Protein AF-A0A0L0UIW0-F1 (afdb_monomer_lite)

pLDDT: mean 83.19, std 12.01, range [43.53, 95.56]

Foldseek 3Di:
DDDVLVVPDPVCNVVDPDDDQDPPFLQRVLQVLCVVVVHDNLCSLVSLVLLLCLCVVCVVVLQVVQVHNVSSVLVNVLSDDPDSPDRHHPSNHDPVPSCPVSSCVSVVHD

Radius of gyration: 15.19 Å; chains: 1; bounding box: 39×38×32 Å

Organism: NCBI:txid1165861

Structure (mmCIF, N/CA/C/O backbone):
data_AF-A0A0L0UIW0-F1
#
_entry.id   AF-A0A0L0UIW0-F1
#
loop_
_atom_site.group_PDB
_atom_site.id
_atom_site.type_symbol
_atom_site.label_atom_id
_atom_site.label_alt_id
_atom_site.label_comp_id
_atom_site.label_asym_id
_atom_site.label_entity_id
_atom_site.label_seq_id
_atom_site.pdbx_PDB_ins_code
_atom_site.Cartn_x
_atom_site.Cartn_y
_atom_site.Cartn_z
_atom_site.occupancy
_atom_site.B_iso_or_equiv
_atom_site.auth_seq_id
_atom_site.auth_comp_id
_atom_site.auth_asym_id
_atom_site.auth_atom_id
_atom_site.pdbx_PDB_model_num
ATOM 1 N N . GLN A 1 1 ? 24.623 0.109 -13.270 1.00 43.53 1 GLN A N 1
ATOM 2 C CA . GLN A 1 1 ? 23.570 -0.646 -12.554 1.00 43.53 1 GLN A CA 1
ATOM 3 C C . GLN A 1 1 ? 24.043 -0.833 -11.120 1.00 43.53 1 GLN A C 1
ATOM 5 O O . GLN A 1 1 ? 25.160 -1.297 -10.935 1.00 43.53 1 GLN A O 1
ATOM 10 N N . GLY A 1 2 ? 23.284 -0.340 -10.137 1.00 51.16 2 GLY A N 1
ATOM 11 C CA . GLY A 1 2 ? 23.698 -0.283 -8.729 1.00 51.16 2 GLY A CA 1
ATOM 12 C C . GLY A 1 2 ? 23.745 -1.651 -8.035 1.00 51.16 2 GLY A C 1
ATOM 13 O O . GLY A 1 2 ? 23.082 -2.596 -8.452 1.00 51.16 2 GLY A O 1
ATOM 14 N N . CYS A 1 3 ? 24.531 -1.721 -6.959 1.00 61.81 3 CYS A N 1
ATOM 15 C CA . CYS A 1 3 ? 24.988 -2.890 -6.188 1.00 61.81 3 CYS A CA 1
ATOM 16 C C . CYS A 1 3 ? 23.892 -3.731 -5.470 1.00 61.81 3 CYS A C 1
ATOM 18 O O . CYS A 1 3 ? 24.189 -4.462 -4.529 1.00 61.81 3 CYS A O 1
ATOM 20 N N . TYR A 1 4 ? 22.618 -3.660 -5.869 1.00 66.69 4 TYR A N 1
ATOM 21 C CA . TYR A 1 4 ? 21.549 -4.435 -5.216 1.00 66.69 4 TYR A CA 1
ATOM 22 C C . TYR A 1 4 ? 21.423 -5.861 -5.746 1.00 66.69 4 TYR A C 1
ATOM 24 O O . TYR A 1 4 ? 21.073 -6.763 -4.991 1.00 66.69 4 TYR A O 1
ATOM 32 N N . SER A 1 5 ? 21.777 -6.108 -7.011 1.00 65.75 5 SER A N 1
ATOM 33 C CA . SER A 1 5 ? 21.752 -7.464 -7.577 1.00 65.75 5 SER A CA 1
ATOM 34 C C . SER A 1 5 ? 22.671 -8.435 -6.830 1.00 65.75 5 SER A C 1
ATOM 36 O O . SER A 1 5 ? 22.371 -9.623 -6.734 1.00 65.75 5 SER A O 1
ATOM 38 N N . LEU A 1 6 ? 23.759 -7.922 -6.247 1.00 77.62 6 LEU A N 1
ATOM 39 C CA . LEU A 1 6 ? 24.693 -8.697 -5.432 1.00 77.62 6 LEU A CA 1
ATOM 40 C C . LEU A 1 6 ? 24.146 -9.013 -4.032 1.00 77.62 6 LEU A C 1
ATOM 42 O O . LEU A 1 6 ? 24.534 -10.030 -3.464 1.00 77.62 6 LEU A O 1
ATOM 46 N N . GLN A 1 7 ? 23.226 -8.196 -3.508 1.00 83.62 7 GLN A N 1
ATOM 47 C CA . GLN A 1 7 ? 22.566 -8.414 -2.212 1.00 83.62 7 GLN A CA 1
ATOM 48 C C . GLN A 1 7 ? 21.421 -9.429 -2.297 1.00 83.62 7 GLN A C 1
ATOM 50 O O . GLN A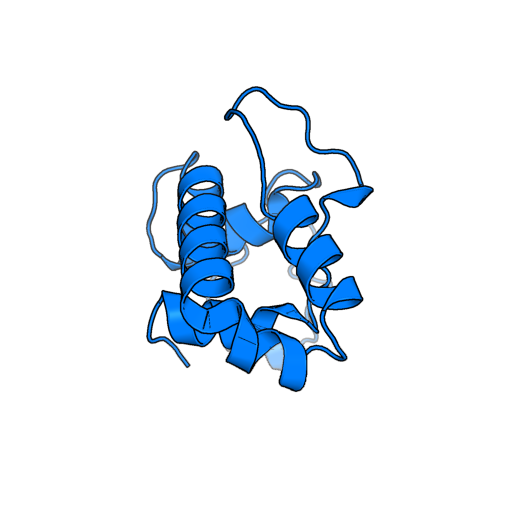 1 7 ? 21.032 -10.014 -1.290 1.00 83.62 7 GLN A O 1
ATOM 55 N N . ILE A 1 8 ? 20.882 -9.655 -3.497 1.00 85.38 8 ILE A N 1
ATOM 56 C CA . ILE A 1 8 ? 19.872 -10.683 -3.731 1.00 85.38 8 ILE A CA 1
ATOM 57 C C . ILE A 1 8 ? 20.546 -12.061 -3.608 1.00 85.38 8 ILE A C 1
ATOM 59 O O . ILE A 1 8 ? 21.535 -12.305 -4.320 1.00 85.38 8 ILE A O 1
ATOM 63 N N . PRO A 1 9 ? 20.013 -12.974 -2.769 1.00 89.62 9 PRO A N 1
ATOM 64 C CA . PRO A 1 9 ? 20.477 -14.355 -2.692 1.00 89.62 9 PRO A CA 1
ATOM 65 C C . PRO A 1 9 ? 20.556 -14.989 -4.088 1.00 89.62 9 PRO A C 1
ATOM 67 O O . PRO A 1 9 ? 19.598 -14.840 -4.850 1.00 89.62 9 PRO A O 1
ATOM 70 N N . PRO A 1 10 ? 21.658 -15.675 -4.453 1.00 90.12 10 PRO A N 1
ATOM 71 C CA . PRO A 1 10 ? 21.841 -16.234 -5.794 1.00 90.12 10 PRO A CA 1
ATOM 72 C C . PRO A 1 10 ? 20.640 -17.039 -6.294 1.00 90.12 10 PRO A C 1
ATOM 74 O O . PRO A 1 10 ? 20.234 -16.861 -7.438 1.00 90.12 10 PRO A O 1
ATOM 77 N N . ASP A 1 11 ? 20.016 -17.811 -5.407 1.00 92.62 11 ASP A N 1
ATOM 78 C CA . ASP A 1 11 ? 18.864 -18.663 -5.713 1.00 92.62 11 ASP A CA 1
ATOM 79 C C . ASP A 1 11 ? 17.598 -17.872 -6.078 1.00 92.62 11 ASP A C 1
ATOM 81 O O . ASP A 1 11 ? 16.732 -18.379 -6.784 1.00 92.62 11 ASP A O 1
ATOM 85 N N . LEU A 1 12 ? 17.484 -16.614 -5.634 1.00 90.81 12 LEU A N 1
ATOM 86 C CA . LEU A 1 12 ? 16.345 -15.738 -5.929 1.00 90.81 12 LEU A CA 1
ATOM 87 C C . LEU A 1 12 ? 16.546 -14.900 -7.197 1.00 90.81 12 LEU A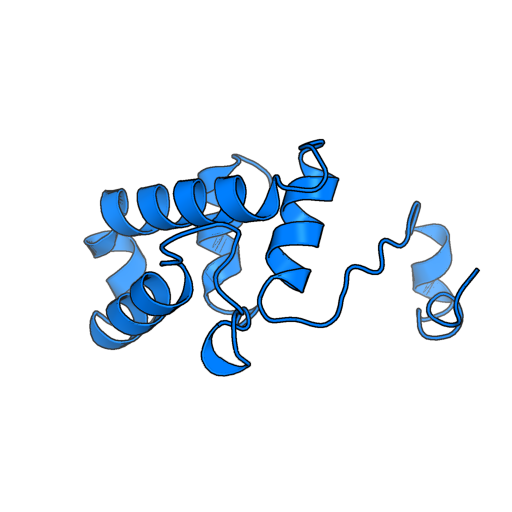 C 1
ATOM 89 O O . LEU A 1 12 ? 15.569 -14.432 -7.781 1.00 90.81 12 LEU A O 1
ATOM 93 N N . ARG A 1 13 ? 17.794 -14.715 -7.648 1.00 89.25 13 ARG A N 1
ATOM 94 C CA . ARG A 1 13 ? 18.119 -13.877 -8.817 1.00 89.25 13 ARG A CA 1
ATOM 95 C C . ARG A 1 13 ? 17.389 -14.301 -10.098 1.00 89.25 13 ARG A C 1
ATOM 97 O O . ARG A 1 13 ? 16.925 -13.396 -10.788 1.00 89.25 13 ARG A O 1
ATOM 104 N N . PRO A 1 14 ? 17.224 -15.603 -10.418 1.00 91.12 14 PRO A N 1
ATOM 105 C CA . PRO A 1 14 ? 16.499 -16.018 -11.621 1.00 91.12 14 PRO A CA 1
ATOM 106 C C . PRO A 1 14 ? 15.025 -15.592 -11.641 1.00 91.12 14 PRO A C 1
ATOM 108 O O . PRO A 1 14 ? 14.448 -15.457 -12.714 1.00 91.12 14 PRO A O 1
ATOM 111 N N . TYR A 1 15 ? 14.417 -15.365 -10.472 1.00 91.38 15 TYR A N 1
ATOM 112 C CA . TYR A 1 15 ? 13.002 -15.002 -10.343 1.00 91.38 15 TYR A CA 1
ATOM 113 C C . TYR A 1 15 ? 12.759 -13.487 -10.348 1.00 91.38 15 TYR A C 1
ATOM 115 O O . TYR A 1 15 ? 11.612 -13.044 -10.364 1.00 91.38 15 TYR A O 1
ATOM 123 N N . ILE A 1 16 ? 13.818 -12.673 -10.325 1.00 88.44 16 ILE A N 1
ATOM 124 C CA . ILE A 1 16 ? 13.714 -11.215 -10.251 1.00 88.44 16 ILE A CA 1
ATOM 125 C C . ILE A 1 16 ? 13.923 -10.630 -11.641 1.00 88.44 16 ILE A C 1
ATOM 127 O O . ILE A 1 16 ? 15.029 -10.593 -12.172 1.00 88.44 16 ILE A O 1
ATOM 131 N N . THR A 1 17 ? 12.836 -10.136 -12.223 1.00 88.00 17 THR A N 1
ATOM 132 C CA . THR A 1 17 ? 12.827 -9.570 -13.578 1.00 88.00 17 THR A CA 1
ATOM 133 C C . THR A 1 17 ? 13.292 -8.116 -13.616 1.00 88.00 17 THR A C 1
ATOM 135 O O . THR A 1 17 ? 13.802 -7.652 -14.635 1.00 88.00 17 THR A O 1
ATOM 138 N N . GLN A 1 18 ? 13.131 -7.379 -12.513 1.00 88.12 18 GLN A N 1
ATOM 139 C CA . GLN A 1 18 ? 13.492 -5.969 -12.421 1.00 88.12 18 GLN A CA 1
ATOM 140 C C . GLN A 1 18 ? 13.809 -5.565 -10.979 1.00 88.12 18 GLN A C 1
ATOM 142 O O . GLN A 1 18 ? 13.175 -6.027 -10.034 1.00 88.12 18 GLN A O 1
ATOM 147 N N . VAL A 1 19 ? 14.761 -4.641 -10.828 1.00 86.69 19 VAL A N 1
ATOM 148 C CA . VAL A 1 19 ? 15.030 -3.927 -9.575 1.00 86.69 19 VAL A CA 1
ATOM 149 C C . VAL A 1 19 ? 14.696 -2.456 -9.785 1.00 86.69 19 VAL A C 1
ATOM 151 O O . VAL A 1 19 ? 15.160 -1.839 -10.744 1.00 86.69 19 VAL A O 1
ATOM 154 N N . PHE A 1 20 ? 13.882 -1.908 -8.889 1.00 87.56 20 PHE A N 1
ATOM 155 C CA . PHE A 1 20 ? 13.557 -0.490 -8.834 1.00 87.56 20 PHE A CA 1
ATOM 156 C C . PHE A 1 20 ? 14.045 0.071 -7.498 1.00 87.56 20 PHE A C 1
ATOM 158 O O . PHE A 1 20 ? 13.667 -0.437 -6.446 1.00 87.56 20 PHE A O 1
ATOM 165 N N . ASP A 1 21 ? 14.905 1.084 -7.565 1.00 86.56 21 ASP A N 1
ATOM 166 C CA . ASP A 1 21 ? 15.574 1.702 -6.417 1.00 86.56 21 ASP A CA 1
ATOM 167 C C . ASP A 1 21 ? 15.124 3.170 -6.308 1.00 86.56 21 ASP A C 1
ATOM 169 O O . ASP A 1 21 ? 15.753 4.056 -6.896 1.00 86.56 21 ASP A O 1
ATOM 173 N N . PRO A 1 22 ? 13.963 3.440 -5.681 1.00 85.12 22 PRO A N 1
ATOM 174 C CA . PRO A 1 22 ? 13.486 4.802 -5.489 1.00 85.12 22 PRO A CA 1
ATOM 175 C C . PRO A 1 22 ? 14.337 5.534 -4.447 1.00 85.12 22 PRO A C 1
ATOM 177 O O . PRO A 1 22 ? 15.030 4.927 -3.634 1.00 85.12 22 PRO A O 1
ATOM 180 N N . THR A 1 23 ? 14.229 6.862 -4.417 1.00 85.12 23 THR A N 1
ATOM 181 C CA . THR A 1 23 ? 14.845 7.676 -3.364 1.00 85.12 23 THR A CA 1
ATOM 182 C C . THR A 1 23 ? 14.468 7.145 -1.978 1.00 85.12 23 THR A C 1
ATOM 184 O O . THR A 1 23 ? 13.296 6.896 -1.700 1.00 85.12 23 THR A O 1
ATOM 187 N N . ALA A 1 24 ? 15.469 6.975 -1.110 1.00 81.25 24 ALA A N 1
ATOM 188 C CA . ALA A 1 24 ? 15.317 6.427 0.237 1.00 81.25 24 ALA A CA 1
ATOM 189 C C . ALA A 1 24 ? 14.691 7.443 1.214 1.00 81.25 24 ALA A C 1
ATOM 191 O O . ALA A 1 24 ? 15.319 7.886 2.176 1.00 81.25 24 ALA A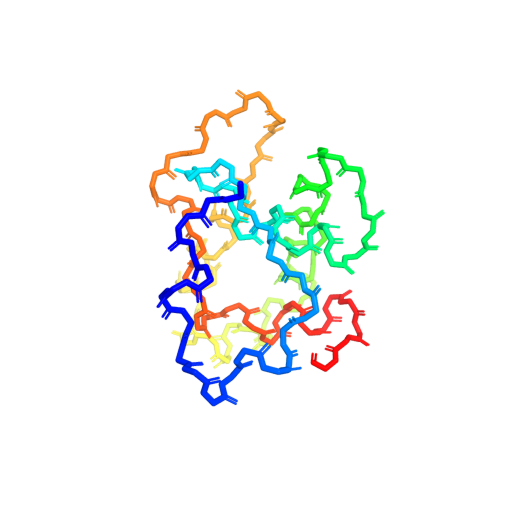 O 1
ATOM 192 N N . ASP A 1 25 ? 13.447 7.835 0.951 1.00 82.50 25 ASP A N 1
ATOM 193 C CA . ASP A 1 25 ? 12.631 8.688 1.810 1.00 82.50 25 ASP A CA 1
ATOM 194 C C . ASP A 1 25 ? 11.391 7.938 2.334 1.00 82.50 25 ASP A C 1
ATOM 196 O O . ASP A 1 25 ? 11.199 6.747 2.083 1.00 82.50 25 ASP A O 1
ATOM 200 N N . GLY A 1 26 ? 10.516 8.635 3.067 1.00 79.88 26 GLY A N 1
ATOM 201 C CA . GLY A 1 26 ? 9.259 8.056 3.557 1.00 79.88 26 GLY A CA 1
ATOM 202 C C . GLY A 1 26 ? 8.261 7.625 2.472 1.00 79.88 26 GLY A C 1
ATOM 203 O O . GLY A 1 26 ? 7.201 7.103 2.813 1.00 79.88 26 GLY A O 1
ATOM 204 N N . ASN A 1 27 ? 8.557 7.822 1.185 1.00 86.19 27 ASN A N 1
ATOM 205 C CA . ASN A 1 27 ? 7.710 7.413 0.069 1.00 86.19 27 ASN A CA 1
ATOM 206 C C . ASN A 1 27 ? 8.233 6.190 -0.683 1.00 86.19 27 ASN A C 1
ATOM 208 O O . ASN A 1 27 ? 7.473 5.637 -1.473 1.00 86.19 27 ASN A O 1
ATOM 212 N N . CYS A 1 28 ? 9.456 5.718 -0.423 1.00 85.81 28 CYS A N 1
ATOM 213 C CA . CYS A 1 28 ? 10.099 4.644 -1.188 1.00 85.81 28 CYS A CA 1
ATOM 214 C C . CYS A 1 28 ? 9.193 3.413 -1.407 1.00 85.81 28 CYS A C 1
ATOM 216 O O . CYS A 1 28 ? 9.023 2.959 -2.537 1.00 85.81 28 CYS A O 1
ATOM 218 N N . GLY A 1 29 ? 8.510 2.935 -0.360 1.00 86.38 29 GLY A N 1
ATOM 219 C CA . GLY A 1 29 ? 7.563 1.819 -0.464 1.00 86.38 29 GLY A CA 1
ATOM 220 C C . GLY A 1 29 ? 6.334 2.129 -1.330 1.00 86.38 29 GLY A C 1
ATOM 221 O O . GLY A 1 29 ? 5.902 1.281 -2.104 1.00 86.38 29 GLY A O 1
ATOM 222 N N . PHE A 1 30 ? 5.805 3.356 -1.265 1.00 88.50 30 PHE A N 1
ATOM 223 C CA . PHE A 1 30 ? 4.695 3.799 -2.119 1.00 88.50 30 PHE A CA 1
ATOM 224 C C . PHE A 1 30 ? 5.145 3.968 -3.574 1.00 88.50 30 PHE A C 1
ATOM 226 O O . PHE A 1 30 ? 4.387 3.647 -4.485 1.00 88.50 30 PHE A O 1
ATOM 233 N N . CYS A 1 31 ? 6.383 4.417 -3.805 1.00 89.12 31 CYS A N 1
ATOM 234 C CA . CYS A 1 31 ? 6.987 4.477 -5.134 1.00 89.12 31 CYS A CA 1
ATOM 235 C C . CYS A 1 31 ? 7.105 3.077 -5.748 1.00 89.12 31 CYS A C 1
ATOM 237 O O . CYS A 1 31 ? 6.798 2.905 -6.926 1.00 89.12 31 CYS A O 1
ATOM 239 N N . CYS A 1 32 ? 7.492 2.065 -4.962 1.00 89.50 32 CYS A N 1
ATOM 240 C CA . CYS A 1 32 ? 7.529 0.676 -5.426 1.00 89.50 32 CYS A CA 1
ATOM 241 C C . CYS A 1 32 ? 6.141 0.168 -5.838 1.00 89.50 32 CYS A C 1
ATOM 243 O O . CYS A 1 32 ? 6.008 -0.424 -6.908 1.00 89.50 32 CYS A O 1
ATOM 245 N N . ILE A 1 33 ? 5.105 0.437 -5.034 1.00 90.75 33 ILE A N 1
ATOM 246 C CA . ILE A 1 33 ? 3.722 0.057 -5.367 1.00 90.75 33 ILE A CA 1
ATOM 247 C C . ILE A 1 33 ? 3.261 0.788 -6.635 1.00 90.75 33 ILE A C 1
ATOM 249 O O . ILE A 1 33 ? 2.801 0.149 -7.576 1.00 90.75 33 ILE A O 1
ATOM 253 N N . ALA A 1 34 ? 3.466 2.105 -6.716 1.00 92.50 34 ALA A N 1
ATOM 254 C CA . ALA A 1 34 ? 3.110 2.908 -7.886 1.00 92.50 34 ALA A CA 1
ATOM 255 C C . ALA A 1 34 ? 3.781 2.382 -9.166 1.00 92.50 34 ALA A C 1
ATOM 257 O O . ALA A 1 34 ? 3.129 2.231 -10.200 1.00 92.50 34 ALA A O 1
ATOM 258 N N . ARG A 1 35 ? 5.070 2.025 -9.087 1.00 91.69 35 ARG A N 1
ATOM 259 C CA . ARG A 1 35 ? 5.817 1.426 -10.198 1.00 91.69 35 ARG A CA 1
ATOM 260 C C . ARG A 1 35 ? 5.228 0.082 -10.630 1.00 91.69 35 ARG A C 1
ATOM 262 O O . ARG A 1 35 ? 5.126 -0.152 -11.834 1.00 91.69 35 ARG A O 1
ATOM 269 N N . ALA A 1 36 ? 4.839 -0.771 -9.680 1.00 90.62 36 ALA A N 1
ATOM 270 C CA . ALA A 1 36 ? 4.223 -2.077 -9.939 1.00 90.62 36 ALA A CA 1
ATOM 271 C C . ALA A 1 36 ? 2.797 -1.973 -10.517 1.00 90.62 36 ALA A C 1
ATOM 273 O O . ALA A 1 36 ? 2.355 -2.854 -11.258 1.00 90.62 36 ALA A O 1
ATOM 274 N N . LEU A 1 37 ? 2.087 -0.885 -10.211 1.00 92.38 37 LEU A N 1
ATOM 275 C CA . LEU A 1 37 ? 0.777 -0.558 -10.782 1.00 92.38 37 LEU A CA 1
ATOM 276 C C . LEU A 1 37 ? 0.871 0.121 -12.158 1.00 92.38 37 LEU A C 1
ATOM 278 O O . LEU A 1 37 ? -0.138 0.241 -12.846 1.00 92.38 37 LEU A O 1
ATOM 282 N N . GLY A 1 38 ? 2.066 0.542 -12.583 1.00 92.50 38 GLY A N 1
ATOM 283 C CA . GLY A 1 38 ? 2.262 1.267 -13.841 1.00 92.50 38 GLY A CA 1
ATOM 284 C C . GLY A 1 38 ? 1.877 2.748 -13.767 1.00 92.50 38 GLY A C 1
ATOM 285 O O . GLY A 1 38 ? 1.656 3.377 -14.801 1.00 92.50 38 GLY A O 1
ATOM 286 N N . TYR A 1 39 ? 1.795 3.318 -12.563 1.00 93.62 39 TYR A N 1
ATOM 287 C CA . TYR A 1 39 ? 1.568 4.748 -12.380 1.00 93.62 39 TYR A CA 1
ATOM 288 C C . TYR A 1 39 ? 2.797 5.570 -12.800 1.00 93.62 39 TYR A C 1
ATOM 290 O O . TYR A 1 39 ? 3.917 5.064 -12.907 1.00 93.62 39 TYR A O 1
ATOM 298 N N . LYS A 1 40 ? 2.573 6.868 -13.033 1.00 85.69 40 LYS A N 1
ATOM 299 C CA . LYS A 1 40 ? 3.637 7.844 -13.320 1.00 85.69 40 LYS A CA 1
ATOM 300 C C . LYS A 1 40 ? 4.536 8.052 -12.093 1.00 85.69 40 LYS A C 1
ATOM 302 O O . LYS A 1 40 ? 4.217 7.600 -10.996 1.00 85.69 40 LYS A O 1
ATOM 307 N N . GLU A 1 41 ? 5.658 8.750 -12.270 1.00 69.12 41 GLU A N 1
ATOM 308 C CA . GLU A 1 41 ? 6.690 8.944 -11.231 1.00 69.12 41 GLU A CA 1
ATOM 309 C C . GLU A 1 41 ? 6.163 9.570 -9.923 1.00 69.12 41 GLU A C 1
ATOM 311 O O . GLU A 1 41 ? 6.703 9.331 -8.846 1.00 69.12 41 GLU A O 1
ATOM 316 N N . ASP A 1 42 ? 5.061 10.317 -9.982 1.00 76.50 42 ASP A N 1
ATOM 317 C CA . ASP A 1 42 ? 4.376 10.926 -8.839 1.00 76.50 42 ASP A CA 1
ATOM 318 C C . ASP A 1 42 ? 3.192 10.097 -8.297 1.00 76.50 42 ASP A C 1
ATOM 320 O O . ASP A 1 42 ? 2.435 10.563 -7.436 1.00 76.50 42 ASP A O 1
ATOM 324 N N . GLY A 1 43 ? 3.043 8.859 -8.774 1.00 89.69 43 GLY A N 1
ATOM 325 C CA . GLY A 1 43 ? 1.973 7.927 -8.420 1.00 89.69 43 GLY A CA 1
ATOM 326 C C . GLY A 1 43 ? 2.000 7.460 -6.966 1.00 89.69 43 GLY A C 1
ATOM 327 O O . GLY A 1 43 ? 0.983 7.003 -6.457 1.00 89.69 43 GLY A O 1
ATOM 328 N N . TRP A 1 44 ? 3.115 7.636 -6.251 1.00 90.44 44 TRP A N 1
ATOM 329 C CA . TRP A 1 44 ? 3.204 7.334 -4.817 1.00 90.44 44 TRP A CA 1
ATOM 330 C C . TRP A 1 44 ? 2.134 8.074 -4.000 1.00 90.44 44 TRP A C 1
ATOM 332 O O . TRP A 1 44 ? 1.624 7.548 -3.011 1.00 90.44 44 TRP A O 1
ATOM 342 N N . PHE A 1 45 ? 1.776 9.295 -4.417 1.00 90.44 45 PHE A N 1
ATOM 343 C CA . PHE A 1 45 ? 0.769 10.097 -3.730 1.00 90.44 45 PHE A CA 1
ATOM 344 C C . PHE A 1 45 ? -0.622 9.510 -3.941 1.00 90.44 45 PHE A C 1
ATOM 346 O O . PHE A 1 45 ? -1.393 9.418 -2.994 1.00 90.44 45 PHE A O 1
ATOM 353 N N . GLN A 1 46 ? -0.912 9.066 -5.165 1.00 92.56 46 GLN A N 1
ATOM 354 C CA . GLN A 1 46 ? -2.152 8.370 -5.485 1.00 92.56 46 GLN A CA 1
ATOM 355 C C . GLN A 1 46 ? -2.282 7.088 -4.655 1.00 92.56 46 GLN A C 1
ATOM 357 O O . GLN A 1 46 ? -3.292 6.919 -3.981 1.00 92.56 46 GLN A O 1
ATOM 362 N N . VAL A 1 47 ? -1.216 6.283 -4.572 1.00 92.44 47 VAL A N 1
ATOM 363 C CA . VAL A 1 47 ? -1.200 5.062 -3.751 1.00 92.44 47 VAL A CA 1
ATOM 364 C C . VAL A 1 47 ? -1.519 5.360 -2.282 1.00 92.44 47 VAL A C 1
ATOM 366 O O . VAL A 1 47 ? -2.290 4.636 -1.655 1.00 92.44 47 VAL A O 1
ATOM 369 N N . ARG A 1 48 ? -0.958 6.438 -1.714 1.00 91.19 48 ARG A N 1
ATOM 370 C CA . ARG A 1 48 ? -1.276 6.873 -0.341 1.00 91.19 48 ARG A CA 1
ATOM 371 C C . ARG A 1 48 ? -2.756 7.213 -0.169 1.00 91.19 48 ARG A C 1
ATOM 373 O O . ARG A 1 48 ? -3.335 6.827 0.840 1.00 91.19 48 ARG A O 1
ATOM 380 N N . GLN A 1 49 ? -3.352 7.932 -1.121 1.00 92.06 49 GLN A N 1
ATOM 381 C CA . GLN A 1 49 ? -4.768 8.315 -1.060 1.00 92.06 49 GLN A CA 1
ATOM 382 C C . GLN A 1 49 ? -5.694 7.102 -1.201 1.00 92.06 49 GLN A C 1
ATOM 384 O O . GLN A 1 49 ? -6.671 6.995 -0.465 1.00 92.06 49 GLN A O 1
ATOM 389 N N . GLU A 1 50 ? -5.367 6.174 -2.099 1.00 93.88 50 GLU A N 1
ATOM 390 C CA . GLU A 1 50 ? -6.123 4.935 -2.313 1.00 93.88 50 GLU A CA 1
ATOM 391 C C . GLU A 1 50 ? -6.087 4.049 -1.058 1.00 93.88 50 GLU A C 1
ATOM 393 O O . GLU A 1 50 ? -7.138 3.646 -0.563 1.00 93.88 50 GLU A O 1
ATOM 398 N N . LEU A 1 51 ? -4.905 3.860 -0.458 1.00 93.00 51 LEU A N 1
ATOM 399 C CA . LEU A 1 51 ? -4.760 3.127 0.807 1.00 93.00 51 LEU A CA 1
ATOM 400 C C . LEU A 1 51 ? -5.456 3.825 1.981 1.00 93.00 51 LEU A C 1
ATOM 402 O O . LEU A 1 51 ? -6.017 3.160 2.848 1.00 93.00 51 LEU A O 1
ATOM 406 N N . LEU A 1 52 ? -5.410 5.159 2.039 1.00 92.69 52 LEU A N 1
ATOM 407 C CA . LEU A 1 52 ? -6.090 5.927 3.083 1.00 92.69 52 LEU A CA 1
ATOM 408 C C . LEU A 1 52 ? -7.609 5.755 2.992 1.00 92.69 52 LEU A C 1
ATOM 410 O O . LEU A 1 52 ? -8.269 5.600 4.021 1.00 92.69 52 LEU A O 1
ATOM 414 N N . LYS A 1 53 ? -8.149 5.766 1.770 1.00 94.38 53 LYS A N 1
ATOM 415 C CA . LYS A 1 53 ? -9.564 5.519 1.506 1.00 94.38 53 LYS A CA 1
ATOM 416 C C . LYS A 1 53 ? -9.958 4.105 1.934 1.00 94.38 53 LYS A C 1
ATOM 418 O O . LYS A 1 53 ? -10.855 3.974 2.755 1.00 94.38 53 LYS A O 1
ATOM 423 N N . GLU A 1 54 ? -9.239 3.083 1.473 1.00 94.75 54 GLU A N 1
ATOM 424 C CA . GLU A 1 54 ? -9.458 1.680 1.865 1.00 94.75 54 GLU A CA 1
ATOM 425 C C . GLU A 1 54 ? -9.454 1.504 3.393 1.00 94.75 54 GLU A C 1
ATOM 427 O O . GLU A 1 54 ? -10.373 0.932 3.983 1.00 94.75 54 GLU A O 1
ATOM 432 N N . ALA A 1 55 ? -8.432 2.046 4.062 1.00 92.44 55 ALA A N 1
ATOM 433 C CA . ALA A 1 55 ? -8.287 1.941 5.510 1.00 92.44 55 ALA A CA 1
ATOM 434 C C . ALA A 1 55 ? -9.427 2.637 6.273 1.00 92.44 55 ALA A C 1
ATOM 436 O O . ALA A 1 55 ? -9.803 2.189 7.357 1.00 92.44 55 ALA A O 1
ATOM 437 N N . THR A 1 56 ? -9.960 3.728 5.721 1.00 93.56 56 THR A N 1
ATOM 438 C CA . THR A 1 56 ? -11.056 4.504 6.316 1.00 93.56 56 THR A CA 1
ATOM 439 C C . THR A 1 56 ? -12.404 3.820 6.091 1.00 93.56 56 THR A C 1
ATOM 441 O O . THR A 1 56 ? -13.172 3.669 7.042 1.00 93.56 56 THR A O 1
ATO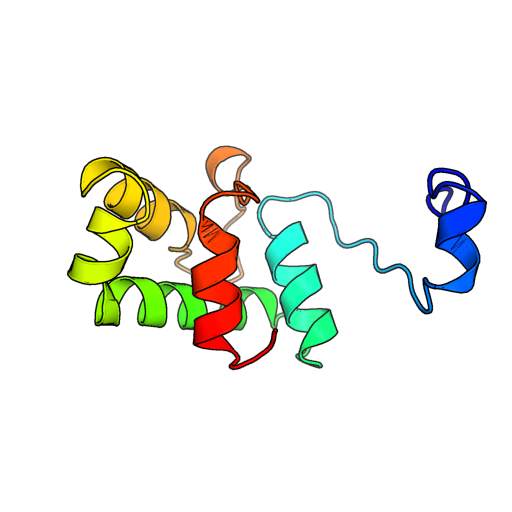M 444 N N . ASP A 1 57 ? -12.666 3.340 4.874 1.00 95.56 57 ASP A N 1
ATOM 445 C CA . ASP A 1 57 ? -13.914 2.664 4.491 1.00 95.56 57 ASP A CA 1
ATOM 446 C C . ASP A 1 57 ? -14.107 1.344 5.260 1.00 95.56 57 ASP A C 1
ATOM 448 O O . ASP A 1 57 ? -15.230 0.960 5.593 1.00 95.56 57 ASP A O 1
ATOM 452 N N . HIS A 1 58 ? -13.005 0.681 5.621 1.00 93.81 58 HIS A N 1
ATOM 453 C CA . HIS A 1 58 ? -13.003 -0.598 6.335 1.00 93.81 58 HIS A CA 1
ATOM 454 C C . HIS A 1 58 ? -12.384 -0.514 7.740 1.00 93.81 58 HIS A C 1
ATOM 456 O O . HIS A 1 58 ? -11.924 -1.523 8.288 1.00 93.81 58 HIS A O 1
ATOM 462 N N . LEU A 1 59 ? -12.412 0.669 8.365 1.00 92.12 59 LEU A N 1
ATOM 463 C CA . LEU A 1 59 ? -11.755 0.944 9.649 1.00 92.12 59 LEU A CA 1
ATOM 464 C C . LEU A 1 59 ? -12.104 -0.076 10.741 1.00 92.12 59 LEU A C 1
ATOM 466 O O . LEU A 1 59 ? -11.221 -0.563 11.438 1.00 92.12 59 LEU A O 1
ATOM 470 N N . ALA A 1 60 ? -13.379 -0.445 10.881 1.00 93.00 60 ALA A N 1
ATOM 471 C CA . ALA A 1 60 ? -13.811 -1.398 11.906 1.00 93.00 60 ALA A CA 1
ATOM 472 C C . ALA A 1 60 ? -13.229 -2.809 11.701 1.00 93.00 60 ALA A C 1
ATOM 474 O O . ALA A 1 60 ? -12.919 -3.499 12.676 1.00 93.00 60 ALA A O 1
ATOM 475 N N . ALA A 1 61 ? -13.076 -3.246 10.448 1.00 92.25 61 ALA A N 1
ATOM 476 C CA . ALA A 1 61 ? -12.484 -4.539 10.123 1.00 92.25 61 ALA A CA 1
ATOM 477 C C . ALA A 1 61 ? -10.971 -4.507 10.363 1.00 92.25 61 ALA A C 1
ATOM 479 O O . ALA A 1 61 ? -10.437 -5.364 11.071 1.00 92.25 61 ALA A O 1
ATOM 480 N N . TYR A 1 62 ? -10.288 -3.477 9.859 1.00 92.12 62 TYR A N 1
ATOM 481 C CA . TYR A 1 62 ? -8.845 -3.351 10.027 1.00 92.12 62 TYR A CA 1
ATOM 482 C C . TYR A 1 62 ? -8.428 -3.082 11.472 1.00 92.12 62 TYR A C 1
ATOM 484 O O . TYR A 1 62 ? -7.430 -3.647 11.902 1.00 92.12 62 TYR A O 1
ATOM 492 N N . SER A 1 63 ? -9.212 -2.356 12.274 1.00 91.44 63 SER A N 1
ATOM 493 C CA . SER A 1 63 ? -8.954 -2.208 13.715 1.00 91.44 63 SER A CA 1
ATOM 494 C C . SER A 1 63 ? -8.883 -3.556 14.425 1.00 91.44 63 SER A C 1
ATOM 496 O O . SER A 1 63 ? -8.015 -3.758 15.268 1.00 91.44 63 SER A O 1
ATOM 498 N N . LYS A 1 64 ? -9.738 -4.518 14.066 1.00 90.56 64 LYS A N 1
ATOM 499 C CA . LYS A 1 64 ? -9.690 -5.866 14.654 1.00 90.56 64 LYS A CA 1
ATOM 500 C C . LYS A 1 64 ? -8.460 -6.653 14.198 1.00 90.56 64 LYS A C 1
ATOM 502 O O . LYS A 1 64 ? -7.897 -7.399 14.990 1.00 90.56 64 LYS A O 1
ATOM 507 N N . LEU A 1 65 ? -8.045 -6.479 12.944 1.00 88.19 65 LEU A N 1
ATOM 508 C CA . LEU A 1 65 ? -6.933 -7.220 12.340 1.00 88.19 65 LEU A CA 1
ATOM 509 C C . LEU A 1 65 ? -5.551 -6.649 12.692 1.00 88.19 65 LEU A C 1
ATOM 511 O O . LEU A 1 65 ? -4.595 -7.405 12.810 1.00 88.19 65 LEU A O 1
ATOM 515 N N . GLN A 1 66 ? -5.444 -5.331 12.875 1.00 85.31 66 GLN A N 1
ATOM 516 C CA . GLN A 1 66 ? -4.179 -4.613 13.072 1.00 85.31 66 GLN A CA 1
ATOM 517 C C . GLN A 1 66 ? -3.863 -4.320 14.547 1.00 85.31 66 GLN A C 1
ATOM 519 O O . GLN A 1 66 ? -2.968 -3.538 14.853 1.00 85.31 66 GLN A O 1
ATOM 524 N N . GLY A 1 67 ? -4.579 -4.942 15.487 1.00 87.00 67 GLY A N 1
ATOM 525 C CA . GLY A 1 67 ? -4.282 -4.815 16.918 1.00 87.00 67 GLY A CA 1
ATOM 526 C C . GLY A 1 67 ? -4.923 -3.609 17.611 1.00 87.00 67 GLY A C 1
ATOM 527 O O . GLY A 1 67 ? -4.424 -3.165 18.640 1.00 87.00 67 GLY A O 1
ATOM 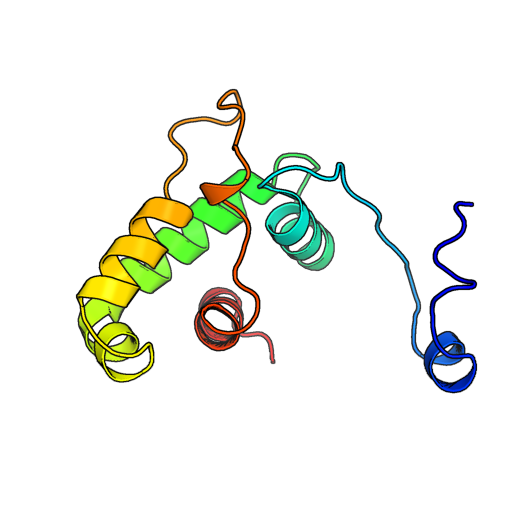528 N N . GLY A 1 68 ? -6.031 -3.094 17.078 1.00 90.31 68 GLY A N 1
ATOM 529 C CA . GLY A 1 68 ? -6.899 -2.120 17.739 1.00 90.31 68 GLY A CA 1
ATOM 530 C C . GLY A 1 68 ? -6.956 -0.746 17.072 1.00 90.31 68 GLY A C 1
ATOM 531 O O . GLY A 1 68 ? -6.245 -0.444 16.111 1.00 90.31 68 GLY A O 1
ATOM 532 N N . GLU A 1 69 ? -7.822 0.109 17.616 1.00 90.50 69 GLU A N 1
ATOM 533 C CA . GLU A 1 69 ? -8.068 1.459 17.095 1.00 90.50 69 GLU A CA 1
ATOM 534 C C . GLU A 1 69 ? -6.832 2.361 17.157 1.00 90.50 69 GLU A C 1
ATOM 536 O O . GLU A 1 69 ? -6.607 3.149 16.243 1.00 90.50 69 GLU A O 1
ATOM 541 N N . GLU A 1 70 ? -6.007 2.245 18.201 1.00 90.31 70 GLU A N 1
ATOM 542 C CA . GLU A 1 70 ? -4.798 3.066 18.343 1.00 90.31 70 GLU A CA 1
ATOM 543 C C . GLU A 1 70 ? -3.771 2.759 17.246 1.00 90.31 70 GLU A C 1
ATOM 545 O O . GLU A 1 70 ? -3.195 3.678 16.653 1.00 90.31 70 GLU A O 1
ATOM 550 N N . THR A 1 71 ? -3.606 1.481 16.888 1.00 88.81 71 THR A N 1
ATOM 551 C CA . THR A 1 71 ? -2.775 1.103 15.741 1.00 88.81 71 THR A CA 1
ATOM 552 C C . THR A 1 71 ? -3.352 1.677 14.451 1.00 88.81 71 THR A C 1
ATOM 554 O O . THR A 1 71 ? -2.611 2.265 13.663 1.00 88.81 71 THR A O 1
ATOM 557 N N . MET A 1 72 ? -4.672 1.602 14.251 1.00 89.75 72 MET A N 1
ATOM 558 C CA . MET A 1 72 ? -5.312 2.175 13.061 1.00 89.75 72 MET A CA 1
ATOM 559 C C . MET A 1 72 ? -5.180 3.695 12.973 1.00 89.75 72 MET A C 1
ATOM 561 O O . MET A 1 72 ? -4.905 4.214 11.892 1.00 89.75 72 MET A O 1
ATOM 565 N N . LYS A 1 73 ? -5.282 4.427 14.085 1.00 90.19 73 LYS A N 1
ATOM 566 C CA . LYS A 1 73 ? -5.027 5.878 14.107 1.00 90.19 73 LYS A CA 1
ATOM 567 C C . LYS A 1 73 ? -3.600 6.199 13.664 1.00 90.19 73 LYS A C 1
ATOM 569 O O . LYS A 1 73 ? -3.396 7.127 12.882 1.00 90.19 73 LYS A O 1
ATOM 574 N N . SER A 1 74 ? -2.620 5.417 14.119 1.00 87.56 74 SER A N 1
ATOM 575 C CA . SER A 1 74 ? -1.222 5.550 13.689 1.00 87.56 74 SER A CA 1
ATOM 576 C C . SER A 1 74 ? -1.058 5.271 12.190 1.00 87.56 74 SER A C 1
ATOM 578 O O . SER A 1 74 ? -0.427 6.048 11.475 1.00 87.56 74 SER A O 1
ATOM 580 N N . ILE A 1 75 ? -1.705 4.218 11.684 1.00 87.75 75 ILE A N 1
ATOM 581 C CA . ILE A 1 75 ? -1.721 3.855 10.260 1.00 87.75 75 ILE A CA 1
ATOM 582 C C . ILE A 1 75 ? -2.292 4.986 9.402 1.00 87.75 75 ILE A C 1
ATOM 584 O O . ILE 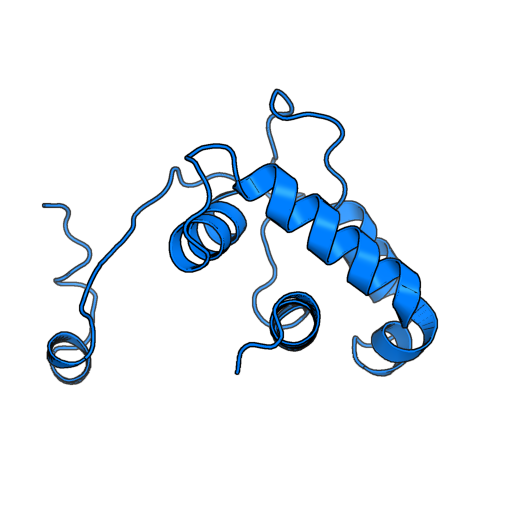A 1 75 ? -1.632 5.424 8.460 1.00 87.75 75 ILE A O 1
ATOM 588 N N . LEU A 1 76 ? -3.481 5.492 9.739 1.00 89.56 76 LEU A N 1
ATOM 589 C CA . LEU A 1 76 ? -4.133 6.577 9.001 1.00 89.56 76 LEU A CA 1
ATOM 590 C C . LEU A 1 76 ? -3.266 7.835 9.009 1.00 89.56 76 LEU A C 1
ATOM 592 O O . LEU A 1 76 ? -3.010 8.420 7.956 1.00 89.56 76 LEU A O 1
ATOM 596 N N . LYS A 1 77 ? -2.717 8.191 10.177 1.00 87.81 77 LYS A N 1
ATOM 597 C CA . LYS A 1 77 ? -1.771 9.300 10.305 1.00 87.81 77 LYS A CA 1
ATOM 598 C C . LYS A 1 77 ? -0.553 9.094 9.412 1.00 87.81 77 LYS A C 1
ATOM 600 O O . LYS A 1 77 ? -0.080 10.063 8.832 1.00 87.81 77 LYS A O 1
ATOM 605 N N . ASN A 1 78 ? -0.027 7.880 9.279 1.00 84.56 78 ASN A N 1
ATOM 606 C CA . ASN A 1 78 ? 1.151 7.605 8.452 1.00 84.56 78 ASN A CA 1
ATOM 607 C C . ASN A 1 78 ? 0.853 7.638 6.952 1.00 84.56 78 ASN A C 1
ATOM 609 O O . ASN A 1 78 ? 1.717 8.062 6.182 1.00 84.56 78 ASN A O 1
ATOM 613 N N . LEU A 1 79 ? -0.353 7.242 6.540 1.00 87.94 79 LEU A N 1
ATOM 614 C CA . LEU A 1 79 ? -0.825 7.332 5.156 1.00 87.94 79 LEU A CA 1
ATOM 615 C C . LEU A 1 79 ? -1.090 8.785 4.746 1.00 87.94 79 LEU A C 1
ATOM 617 O O . LEU A 1 79 ? -0.752 9.172 3.625 1.00 87.94 79 LEU A O 1
ATOM 621 N N . GLU A 1 80 ? -1.611 9.597 5.668 1.00 87.00 80 GLU A N 1
ATOM 622 C CA . GLU A 1 80 ? -1.964 10.989 5.419 1.00 87.00 80 GLU A CA 1
ATOM 623 C C . GLU A 1 80 ? -0.736 11.847 5.067 1.00 87.00 80 GLU A C 1
ATOM 625 O O . GLU A 1 80 ? 0.191 12.072 5.863 1.00 87.00 80 GLU A O 1
ATOM 630 N N . VAL A 1 81 ? -0.771 12.373 3.843 1.00 83.31 81 VAL A N 1
ATOM 631 C CA . VAL A 1 81 ? 0.160 13.369 3.316 1.00 83.31 81 VAL A CA 1
ATOM 632 C C . VAL A 1 81 ? -0.663 14.453 2.630 1.00 83.31 81 VAL A C 1
ATOM 634 O O . VAL A 1 81 ? -1.477 14.164 1.760 1.00 83.31 81 VAL A O 1
ATOM 637 N N . LYS A 1 82 ? -0.444 15.714 3.016 1.00 79.81 82 LYS A N 1
ATOM 638 C CA . LYS A 1 82 ? -1.249 16.850 2.535 1.00 79.81 82 LYS A CA 1
ATOM 639 C C . LYS A 1 82 ? -0.947 17.241 1.091 1.00 79.81 82 LYS A C 1
ATOM 641 O O . LYS A 1 82 ? -1.799 17.796 0.409 1.00 79.81 82 LYS A O 1
ATOM 646 N N . SER A 1 83 ? 0.287 17.025 0.634 1.00 80.44 83 SER A N 1
ATOM 647 C CA . SER A 1 83 ? 0.694 17.400 -0.719 1.00 80.44 83 SER A CA 1
ATOM 648 C C . SER A 1 83 ? 1.947 16.657 -1.172 1.00 80.44 83 SER A C 1
ATOM 650 O O . SER A 1 83 ? 2.762 16.236 -0.353 1.00 80.44 83 SER A O 1
ATOM 652 N N . LYS A 1 84 ? 2.172 16.629 -2.488 1.00 76.50 84 LYS A N 1
ATOM 653 C CA . LYS A 1 84 ? 3.402 16.103 -3.105 1.00 76.50 84 LYS A CA 1
ATOM 654 C C . LYS A 1 84 ? 4.687 16.826 -2.670 1.00 76.50 84 LYS A C 1
ATOM 656 O O . LYS A 1 84 ? 5.769 16.278 -2.819 1.00 76.50 84 LYS A O 1
ATOM 661 N N . LYS A 1 85 ? 4.580 18.053 -2.141 1.00 69.56 85 LYS A N 1
ATOM 662 C CA . LYS A 1 85 ? 5.720 18.880 -1.698 1.00 69.56 85 LYS A CA 1
ATOM 663 C C . LYS A 1 85 ? 6.133 18.610 -0.250 1.00 69.56 85 LYS A C 1
ATOM 665 O O . LYS A 1 85 ? 7.138 19.145 0.214 1.00 69.56 85 LYS A O 1
ATOM 670 N N . THR A 1 86 ? 5.341 17.841 0.493 1.00 65.62 86 THR A N 1
ATOM 671 C CA . THR A 1 86 ? 5.617 17.556 1.898 1.00 65.62 86 THR A CA 1
ATOM 672 C C . THR A 1 86 ? 6.816 16.619 1.992 1.00 65.62 86 THR A C 1
ATOM 674 O O . THR A 1 86 ? 6.755 15.486 1.524 1.00 65.62 86 THR A O 1
ATOM 677 N N . ARG A 1 87 ? 7.904 17.077 2.622 1.00 59.81 87 ARG A N 1
ATOM 678 C CA . ARG A 1 87 ? 9.040 16.212 2.953 1.00 59.81 87 ARG A CA 1
ATOM 679 C C . ARG A 1 87 ? 8.575 15.199 3.996 1.00 59.81 87 ARG A C 1
ATOM 681 O O . ARG A 1 87 ? 8.344 15.557 5.147 1.00 59.81 87 ARG A O 1
ATOM 688 N N . THR A 1 88 ? 8.385 13.957 3.581 1.00 62.75 88 THR A N 1
ATOM 689 C CA . THR A 1 88 ? 7.996 12.859 4.467 1.00 62.75 88 THR A CA 1
ATOM 690 C C . THR A 1 88 ? 9.210 12.391 5.262 1.00 62.75 88 THR A C 1
ATOM 692 O O . THR A 1 88 ? 10.171 11.878 4.689 1.00 62.75 88 THR A O 1
ATOM 695 N N . SER A 1 89 ? 9.175 12.611 6.574 1.00 62.44 89 SER A N 1
ATOM 696 C CA . SER A 1 89 ? 10.187 12.180 7.541 1.00 62.44 89 SER A CA 1
ATOM 697 C C . SER A 1 89 ? 10.080 10.683 7.870 1.00 62.44 89 SER A C 1
ATOM 699 O O . SER A 1 89 ? 9.177 9.990 7.398 1.00 62.44 89 SER A O 1
ATOM 701 N N . VAL A 1 90 ? 11.047 10.166 8.639 1.00 62.06 90 VAL A N 1
ATOM 702 C CA . VAL A 1 90 ? 11.202 8.729 8.948 1.00 62.06 90 VAL A CA 1
ATOM 703 C C . VAL A 1 90 ? 9.967 8.124 9.630 1.00 62.06 90 VAL A C 1
ATOM 705 O O . VAL A 1 90 ? 9.654 6.959 9.422 1.00 62.06 90 VAL A O 1
ATOM 708 N N . ASP A 1 91 ? 9.198 8.920 10.370 1.00 64.88 91 ASP A N 1
ATOM 709 C CA . ASP A 1 91 ? 7.923 8.519 10.985 1.00 64.88 91 ASP A CA 1
ATOM 710 C C . ASP A 1 91 ? 6.838 8.132 9.968 1.00 64.88 91 ASP A C 1
ATOM 712 O O . ASP A 1 91 ? 5.888 7.442 10.322 1.00 64.88 91 ASP A O 1
ATOM 716 N N . LYS A 1 92 ? 6.982 8.532 8.699 1.00 63.91 92 LYS A N 1
ATOM 717 C CA . LYS A 1 92 ? 6.062 8.179 7.606 1.00 63.91 92 LYS A CA 1
ATOM 718 C C . LYS A 1 92 ? 6.501 6.946 6.825 1.00 63.91 92 LYS A C 1
ATOM 720 O O . LYS A 1 92 ? 5.892 6.643 5.795 1.00 63.91 92 LYS A O 1
ATOM 725 N N . TRP A 1 93 ? 7.563 6.272 7.271 1.00 69.06 93 TRP A N 1
ATOM 726 C CA . TRP A 1 93 ? 8.004 5.022 6.671 1.00 69.06 93 TRP A CA 1
ATOM 727 C C . TRP A 1 93 ? 6.924 3.960 6.825 1.00 69.06 93 TRP A C 1
ATOM 729 O O . TRP A 1 93 ? 6.261 3.836 7.854 1.00 69.06 93 TRP A O 1
ATOM 739 N N . HIS A 1 94 ? 6.770 3.163 5.780 1.00 58.75 94 HIS A N 1
ATOM 740 C CA . HIS A 1 94 ? 5.888 2.015 5.819 1.00 58.75 94 HIS A CA 1
ATOM 741 C C . HIS A 1 94 ? 6.395 0.968 6.805 1.00 58.75 94 HIS A C 1
ATOM 743 O O . HIS A 1 94 ? 7.469 0.397 6.607 1.00 58.75 94 HIS A O 1
ATOM 749 N N . ASN A 1 95 ? 5.580 0.624 7.803 1.00 60.28 95 ASN A N 1
ATOM 750 C CA . ASN A 1 95 ? 5.802 -0.602 8.555 1.00 60.28 95 ASN A CA 1
ATOM 751 C C . ASN A 1 95 ? 5.220 -1.787 7.766 1.00 60.28 95 ASN A C 1
ATOM 753 O O . ASN A 1 95 ? 4.020 -2.057 7.786 1.00 60.28 95 ASN A O 1
ATOM 757 N N . LYS A 1 96 ? 6.105 -2.466 7.032 1.00 53.09 96 LYS A N 1
ATOM 758 C CA . LYS A 1 96 ? 5.835 -3.493 6.012 1.00 53.09 96 LYS A CA 1
ATOM 759 C C . LYS A 1 96 ? 4.846 -4.600 6.423 1.00 53.09 96 LYS A C 1
ATOM 761 O O . LYS A 1 96 ? 4.185 -5.151 5.553 1.00 53.09 96 LYS A O 1
ATOM 766 N N . MET A 1 97 ? 4.725 -4.920 7.712 1.00 51.84 97 MET A N 1
ATOM 767 C CA . MET A 1 97 ? 3.914 -6.055 8.189 1.00 51.84 97 MET A CA 1
ATOM 768 C C . MET A 1 97 ? 2.440 -5.704 8.430 1.00 51.84 97 MET A C 1
ATOM 770 O O . MET A 1 97 ? 1.577 -6.566 8.319 1.00 51.84 97 MET A O 1
ATOM 774 N N . VAL A 1 98 ? 2.138 -4.440 8.725 1.00 58.12 98 VAL A N 1
ATOM 775 C CA . VAL A 1 98 ? 0.805 -4.012 9.186 1.00 58.12 98 VAL A CA 1
ATOM 776 C C . VAL A 1 98 ? -0.111 -3.654 8.001 1.00 58.12 98 VAL A C 1
ATOM 778 O O . VAL A 1 98 ? -1.327 -3.623 8.125 1.00 58.12 98 VAL A O 1
ATOM 781 N N . HIS A 1 99 ? 0.442 -3.424 6.803 1.00 73.38 99 HIS A N 1
ATOM 782 C CA . HIS A 1 99 ? -0.336 -2.917 5.661 1.00 73.38 99 HIS A CA 1
ATOM 783 C C . HIS A 1 99 ? -0.531 -3.890 4.496 1.00 73.38 99 HIS A C 1
ATOM 785 O O . HIS A 1 99 ? -1.263 -3.553 3.568 1.00 73.38 99 HIS A O 1
ATOM 791 N N . GLY A 1 100 ? 0.075 -5.083 4.528 1.00 83.00 100 GLY A N 1
ATOM 792 C CA . GLY A 1 100 ? 0.030 -6.025 3.399 1.00 83.00 100 GLY A CA 1
ATOM 793 C C . GLY A 1 100 ? -1.395 -6.346 2.937 1.00 83.00 100 GLY A C 1
ATOM 794 O O . GLY A 1 100 ? -1.700 -6.208 1.757 1.00 83.00 100 GLY A O 1
ATOM 795 N N . GLN A 1 101 ? -2.291 -6.654 3.881 1.00 85.50 101 GLN A N 1
ATOM 796 C CA . GLN A 1 101 ? -3.694 -6.945 3.571 1.00 85.50 101 GLN A CA 1
ATOM 797 C C . GLN A 1 101 ? -4.425 -5.749 2.948 1.00 85.50 101 GLN A C 1
ATOM 799 O O . GLN A 1 101 ? -5.191 -5.929 2.008 1.00 85.50 101 GLN A O 1
ATOM 804 N N . MET A 1 102 ? -4.182 -4.531 3.445 1.00 89.31 102 MET A N 1
ATOM 805 C CA . MET A 1 102 ? -4.798 -3.324 2.883 1.00 89.31 102 MET A CA 1
ATOM 806 C C . MET A 1 102 ? -4.340 -3.097 1.444 1.00 89.31 102 MET A C 1
ATOM 808 O O . MET A 1 102 ? -5.158 -2.757 0.601 1.00 89.31 102 MET A O 1
ATOM 812 N N . ILE A 1 103 ? -3.057 -3.322 1.141 1.00 90.75 103 ILE A N 1
ATOM 813 C CA . ILE A 1 103 ? -2.533 -3.194 -0.226 1.00 90.75 103 ILE A CA 1
ATOM 814 C C . ILE A 1 103 ? -3.193 -4.222 -1.148 1.00 90.75 103 ILE A C 1
ATOM 816 O O . ILE A 1 103 ? -3.667 -3.848 -2.218 1.00 90.75 103 ILE A O 1
ATOM 820 N N . ALA A 1 104 ? -3.261 -5.484 -0.720 1.00 91.06 104 ALA A N 1
ATOM 821 C CA . ALA A 1 104 ? -3.897 -6.547 -1.495 1.00 91.06 104 ALA A CA 1
ATOM 822 C C . ALA A 1 104 ? -5.371 -6.227 -1.790 1.00 91.06 104 ALA A C 1
ATOM 824 O O . ALA A 1 104 ? -5.803 -6.305 -2.938 1.00 91.06 104 ALA A O 1
ATOM 825 N N . ASN A 1 105 ? -6.114 -5.779 -0.773 1.00 91.62 105 ASN A N 1
ATOM 826 C CA . ASN A 1 105 ? -7.522 -5.410 -0.911 1.00 91.62 105 ASN A CA 1
ATOM 827 C C . ASN A 1 105 ? -7.719 -4.164 -1.790 1.00 91.62 105 ASN A C 1
ATOM 829 O O . ASN A 1 105 ? -8.581 -4.178 -2.659 1.00 91.62 105 ASN A O 1
ATOM 833 N N . THR A 1 106 ? -6.889 -3.125 -1.630 1.00 93.38 106 THR A N 1
ATOM 834 C CA . THR A 1 106 ? -7.002 -1.865 -2.398 1.00 93.38 106 THR A CA 1
ATOM 835 C C . THR A 1 106 ? -6.868 -2.089 -3.903 1.00 93.38 106 THR A C 1
ATOM 837 O O . THR A 1 106 ? -7.532 -1.417 -4.687 1.00 93.38 106 THR A O 1
ATOM 840 N N . TYR A 1 107 ? -5.978 -2.996 -4.315 1.00 93.06 107 TYR A N 1
ATOM 841 C CA . TYR A 1 107 ? -5.642 -3.194 -5.729 1.00 93.06 107 TYR A CA 1
ATOM 842 C C . TYR A 1 107 ? -6.134 -4.522 -6.302 1.00 93.06 107 TYR A C 1
ATOM 844 O O . TYR A 1 107 ? -5.808 -4.818 -7.451 1.00 93.06 107 TYR A O 1
ATOM 852 N N . GLU A 1 108 ? -6.869 -5.314 -5.516 1.00 88.06 108 GLU A N 1
ATOM 853 C CA . GLU A 1 108 ? -7.362 -6.650 -5.881 1.00 88.06 108 GLU A CA 1
ATOM 854 C C . GLU A 1 108 ? -6.254 -7.554 -6.448 1.00 88.06 108 GLU A C 1
ATOM 856 O O . GLU A 1 108 ? -6.438 -8.304 -7.410 1.00 88.06 108 GLU A O 1
ATOM 861 N N . ARG A 1 109 ? -5.055 -7.453 -5.866 1.00 76.50 109 ARG A N 1
ATOM 862 C CA . ARG A 1 109 ? -3.879 -8.228 -6.272 1.00 76.50 109 ARG A CA 1
ATOM 863 C C . ARG A 1 109 ? -3.424 -9.127 -5.121 1.00 76.50 109 ARG A C 1
ATOM 865 O O . ARG A 1 109 ? -3.436 -8.654 -3.985 1.00 76.50 109 ARG A O 1
ATOM 872 N N . PRO A 1 110 ? -3.043 -10.390 -5.404 1.00 55.19 110 PRO A N 1
ATOM 873 C CA . PRO A 1 110 ? -2.475 -11.293 -4.405 1.00 55.19 110 PRO A CA 1
ATOM 874 C C . PRO A 1 110 ? -1.247 -10.714 -3.697 1.00 55.19 110 PRO A C 1
ATOM 876 O O . PRO A 1 110 ? -0.457 -10.005 -4.367 1.00 55.19 110 PRO A O 1
#

Sequence (110 aa):
QGCYSLQIPPDLRPYITQVFDPTADGNCGFCCIARALGYKEDGWFQVRQELLKEATDHLAAYSKLQGGEETMKSILKNLEVKSKKTRTSVDKWHNKMVHGQMIANTYERP

Secondary structure (DSSP, 8-state):
--TTTTTS-GGGGGG--------SSTTHHHHHHHHHHT--TTHHHHHHHHHHHHHHHTHHHHHHHTTSHHHHHHHHHHH--S-TTS---GGGS--TTTSHHHHHHHHT--